Protein AF-D3DAT9-F1 (afdb_monomer)

Radius of gyration: 15.16 Å; Cα contacts (8 Å, |Δi|>4): 228; chains: 1; bounding box: 30×37×41 Å

Foldseek 3Di:
DQQLPPDDWDWDQEAQGIWTWDADPVRDTHDIDHQDRDSHCNRPNHDPVQKDWDWDDPPPPNHTWIWIQHPQGIWTWHGHNVSHTHHIDHPDGDPDPPVPPPDD

Nearest PDB structures (foldseek):
  4up4-assembly2_B  TM=9.481E-01  e=7.802E-09  Lacrymaria velutina
  5mb4-assembly1_A  TM=9.457E-01  e=2.060E-08  Psathyrella
  2bwm-assembly1_A  TM=9.386E-01  e=2.445E-08  Lacrymaria velutina
  4tqm-assembly1_A  TM=9.221E-01  e=3.444E-08  Cyclocybe aegerita
  6suf-assembly1_F  TM=6.919E-01  e=4.598E-02  Photorhabdus luminescens

Mean predicted aligned error: 4.64 Å

pLDDT: mean 93.23, std 12.98, range [39.12, 98.81]

Secondary structure (DSSP, 8-state):
--SSSSS--EEEE-SSSEEEEPBPTTS-BPPPEEEES-SBTTTB---TTT--EEEE--SSSSSPEEEEEETTEEEEE-B-TTS-BPPPEEEEE--S--TT----

Sequence (104 aa):
DINGDDRADIVGFGNAGVIVSLGQTDGTFTEPKLVINNFAQDAGGWRVETNPRELADINGDDRADIVGFGNAGVIVSLGQTDGTFTEPKLVINKFDFAADDRQA

Solvent-accessible surface area (backbone atoms only — not comparable to full-atom values): 5978 Å² total; per-residue (Å²): 55,36,39,52,79,88,41,69,49,49,78,42,73,41,53,65,12,32,30,36,22,51,51,43,98,84,78,49,62,47,81,74,38,82,58,41,78,30,81,4,46,79,16,81,64,41,41,85,92,77,28,56,72,49,76,44,56,84,83,80,74,69,21,33,15,43,43,31,44,45,98,69,10,34,31,38,24,49,42,30,75,85,56,41,50,48,79,78,37,81,78,41,74,63,81,65,87,64,96,67,78,86,71,135

Structure (mmCIF, N/CA/C/O bac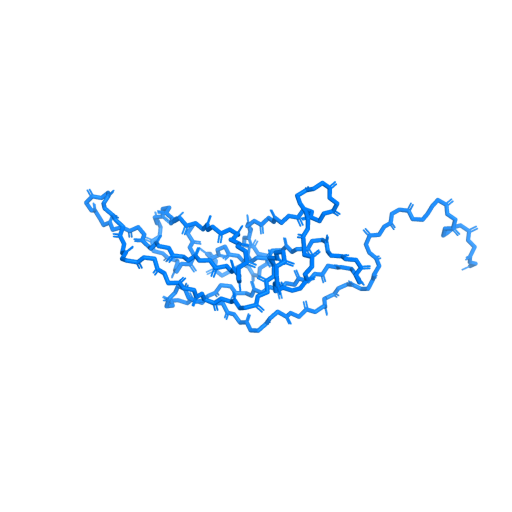kbone):
data_AF-D3DAT9-F1
#
_entry.id   AF-D3DAT9-F1
#
loop_
_atom_site.group_PDB
_atom_site.id
_atom_site.type_symbol
_atom_site.label_atom_id
_atom_site.label_alt_id
_atom_site.label_comp_id
_atom_site.label_asym_id
_atom_site.label_entity_id
_atom_site.label_seq_id
_atom_site.pdbx_PDB_ins_code
_atom_site.Cartn_x
_atom_site.Cartn_y
_atom_site.Cartn_z
_atom_site.occupancy
_atom_site.B_iso_or_equiv
_atom_site.auth_seq_id
_atom_site.auth_comp_id
_atom_site.auth_asym_id
_atom_site.auth_atom_id
_atom_site.pdbx_PDB_model_num
ATOM 1 N N . ASP A 1 1 ? -10.264 -0.666 3.681 1.00 96.94 1 ASP A N 1
ATOM 2 C CA . ASP A 1 1 ? -10.248 -1.222 5.026 1.00 96.94 1 ASP A CA 1
ATOM 3 C C . ASP A 1 1 ? -8.984 -2.046 5.173 1.00 96.94 1 ASP A C 1
ATOM 5 O O . ASP A 1 1 ? -8.818 -3.012 4.444 1.00 96.94 1 ASP A O 1
ATOM 9 N N . ILE A 1 2 ? -8.035 -1.577 5.972 1.00 97.62 2 ILE A N 1
ATOM 10 C CA . ILE A 1 2 ? -6.706 -2.170 6.168 1.00 97.62 2 ILE A CA 1
ATOM 11 C C . ILE A 1 2 ? -6.672 -2.998 7.455 1.00 97.62 2 ILE A C 1
ATOM 13 O O . ILE A 1 2 ? -5.898 -3.946 7.554 1.00 97.62 2 ILE A O 1
ATOM 17 N N . ASN A 1 3 ? -7.500 -2.656 8.444 1.00 97.31 3 ASN A N 1
ATOM 18 C CA . ASN A 1 3 ? -7.544 -3.312 9.752 1.00 97.31 3 ASN A CA 1
ATOM 19 C C . ASN A 1 3 ? -8.799 -4.183 9.963 1.00 97.31 3 ASN A C 1
ATOM 21 O O . ASN A 1 3 ? -8.857 -4.900 10.964 1.00 97.31 3 ASN A O 1
ATOM 25 N N . GLY A 1 4 ? -9.741 -4.194 9.019 1.00 97.25 4 GLY A N 1
ATOM 26 C CA . GLY A 1 4 ? -10.932 -5.047 9.005 1.00 97.25 4 GLY A CA 1
ATOM 27 C C . GLY A 1 4 ? -12.051 -4.484 9.874 1.00 97.25 4 GLY A C 1
ATOM 28 O O . GLY A 1 4 ? -12.740 -5.238 10.560 1.00 97.25 4 GLY A O 1
ATOM 29 N N . ASP A 1 5 ? -12.150 -3.159 9.957 1.00 97.44 5 ASP A N 1
ATOM 30 C CA . ASP A 1 5 ? -13.093 -2.469 10.832 1.00 97.44 5 ASP A CA 1
ATOM 31 C C . ASP A 1 5 ? -14.333 -1.900 10.114 1.00 97.44 5 ASP A C 1
ATOM 33 O O . ASP A 1 5 ? -15.115 -1.152 10.721 1.00 97.44 5 ASP A O 1
ATOM 37 N N . ASP A 1 6 ? -14.513 -2.294 8.851 1.00 96.44 6 ASP A N 1
ATOM 38 C CA . ASP A 1 6 ? -15.535 -1.883 7.889 1.00 96.44 6 ASP A CA 1
ATOM 39 C C . ASP A 1 6 ? -15.506 -0.383 7.545 1.00 96.44 6 ASP A C 1
ATOM 41 O O . ASP A 1 6 ? -16.500 0.184 7.070 1.00 96.44 6 ASP A O 1
ATOM 45 N N . ARG A 1 7 ? -14.372 0.298 7.768 1.00 96.88 7 ARG A N 1
ATOM 46 C CA . ARG A 1 7 ? -14.170 1.699 7.375 1.00 96.88 7 ARG A CA 1
ATOM 47 C C . ARG A 1 7 ? -13.086 1.839 6.313 1.00 96.88 7 ARG A C 1
ATOM 49 O O . ARG A 1 7 ? -12.216 1.000 6.095 1.00 96.88 7 ARG A O 1
ATOM 56 N N . ALA A 1 8 ? -13.178 2.937 5.570 1.00 97.25 8 ALA A N 1
ATOM 57 C CA . ALA A 1 8 ? -12.124 3.318 4.647 1.00 97.25 8 ALA A CA 1
ATOM 58 C C . ALA A 1 8 ? -10.969 3.970 5.418 1.00 97.25 8 ALA A C 1
ATOM 60 O O . ALA A 1 8 ? -11.185 4.920 6.170 1.00 97.25 8 ALA A O 1
ATOM 61 N N . ASP A 1 9 ? -9.752 3.505 5.154 1.00 98.50 9 ASP A N 1
ATOM 62 C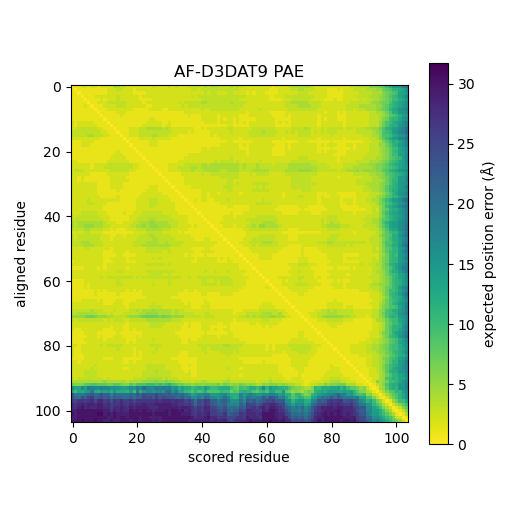 CA . ASP A 1 9 ? -8.504 4.094 5.641 1.00 98.50 9 ASP A CA 1
ATOM 63 C C . ASP A 1 9 ? -7.788 4.847 4.523 1.00 98.50 9 ASP A C 1
ATOM 65 O O . ASP A 1 9 ? -8.083 4.677 3.336 1.00 98.50 9 ASP A O 1
ATOM 69 N N . ILE A 1 10 ? -6.794 5.647 4.898 1.00 98.56 10 ILE A N 1
ATOM 70 C CA . ILE A 1 10 ? -5.914 6.324 3.950 1.00 98.56 10 ILE A CA 1
ATOM 71 C C . ILE A 1 10 ? -4.588 5.575 3.873 1.00 98.56 10 ILE A C 1
ATOM 73 O O . ILE A 1 10 ? -3.921 5.350 4.884 1.00 98.56 10 ILE A O 1
ATOM 77 N N . VAL A 1 11 ? -4.173 5.273 2.644 1.00 98.56 11 VAL A N 1
ATOM 78 C CA . VAL A 1 11 ? -2.862 4.705 2.331 1.00 98.56 11 VAL A CA 1
ATOM 79 C C . VAL A 1 11 ? -2.129 5.632 1.371 1.00 98.56 11 VAL A C 1
ATOM 81 O O . VAL A 1 11 ? -2.660 6.019 0.331 1.00 98.56 11 VAL A O 1
ATOM 84 N N . GLY A 1 12 ? -0.893 5.983 1.714 1.00 98.31 12 GLY A N 1
ATOM 85 C CA . GLY A 1 12 ? 0.002 6.772 0.879 1.00 98.31 12 GLY A CA 1
ATOM 86 C C . GLY A 1 12 ? 1.272 6.001 0.542 1.00 98.31 12 GLY A C 1
ATOM 87 O O . GLY A 1 12 ? 2.016 5.606 1.436 1.00 98.31 12 GLY A O 1
ATOM 88 N N . PHE A 1 13 ? 1.568 5.845 -0.747 1.00 98.25 13 PHE A N 1
ATOM 89 C CA . PHE A 1 13 ? 2.872 5.372 -1.216 1.00 98.25 13 PHE A CA 1
ATOM 90 C C . PHE A 1 13 ? 3.820 6.570 -1.357 1.00 98.25 13 PHE A C 1
ATOM 92 O O . PHE A 1 13 ? 3.885 7.200 -2.413 1.00 98.25 13 PHE A O 1
ATOM 99 N N . GLY A 1 14 ? 4.497 6.924 -0.264 1.00 96.25 14 GLY A N 1
ATOM 100 C CA . GLY A 1 14 ? 5.398 8.074 -0.196 1.00 96.25 14 GLY A CA 1
ATOM 101 C C . GLY A 1 14 ? 6.780 7.803 -0.796 1.00 96.25 14 GLY A C 1
ATOM 102 O O . GLY A 1 14 ? 6.991 6.838 -1.526 1.00 96.25 14 GLY A O 1
ATOM 103 N N . ASN A 1 15 ? 7.754 8.650 -0.452 1.00 97.25 15 ASN A N 1
ATOM 104 C CA . ASN A 1 15 ? 9.144 8.484 -0.899 1.00 97.25 15 ASN A CA 1
ATOM 105 C C . ASN A 1 15 ? 9.883 7.395 -0.110 1.00 97.25 15 ASN A C 1
ATOM 107 O O . ASN A 1 15 ? 10.586 6.579 -0.699 1.00 97.25 15 ASN A O 1
ATOM 111 N N . ALA A 1 16 ? 9.684 7.365 1.212 1.00 97.69 16 ALA A N 1
ATOM 112 C CA . ALA A 1 16 ? 10.361 6.444 2.126 1.00 97.69 16 ALA A CA 1
ATOM 113 C C . ALA A 1 16 ? 9.607 5.123 2.355 1.00 97.69 16 ALA A C 1
ATOM 115 O O . ALA A 1 16 ? 10.139 4.228 3.003 1.00 97.69 16 ALA A O 1
ATOM 116 N N . GLY A 1 17 ? 8.369 4.996 1.873 1.00 98.38 17 GLY A N 1
ATOM 117 C CA . GLY A 1 17 ? 7.586 3.780 2.064 1.00 98.38 17 GLY A CA 1
ATOM 118 C C . GLY A 1 17 ? 6.077 3.990 2.071 1.00 98.38 17 GLY A C 1
ATOM 119 O O . GLY A 1 17 ? 5.579 5.024 1.618 1.00 98.38 17 GLY A O 1
ATOM 120 N N . VAL A 1 18 ? 5.360 3.003 2.608 1.00 98.69 18 VAL A N 1
ATOM 121 C CA . VAL A 1 18 ? 3.899 3.019 2.750 1.00 98.69 18 VAL A CA 1
ATOM 122 C C . VAL A 1 18 ? 3.515 3.638 4.083 1.00 98.69 18 VAL A C 1
ATOM 124 O O . VAL A 1 18 ? 3.993 3.218 5.137 1.00 98.69 18 VAL A O 1
ATOM 127 N N . ILE A 1 19 ? 2.636 4.631 4.023 1.00 98.62 19 ILE A N 1
ATOM 128 C CA . ILE A 1 19 ? 2.111 5.362 5.170 1.00 98.62 19 ILE A CA 1
ATOM 129 C C . ILE A 1 19 ? 0.619 5.058 5.290 1.00 98.62 19 ILE A C 1
ATOM 131 O O . ILE A 1 19 ? -0.096 5.128 4.292 1.00 98.62 19 ILE A O 1
ATOM 135 N N . VAL A 1 20 ? 0.152 4.753 6.498 1.00 98.69 20 VAL A N 1
ATOM 136 C CA . VAL A 1 20 ? -1.261 4.473 6.793 1.00 98.69 20 VAL A CA 1
ATOM 137 C C . VAL A 1 20 ? -1.791 5.450 7.829 1.00 98.69 20 VAL A C 1
ATOM 139 O O . VAL A 1 20 ? -1.091 5.809 8.777 1.00 98.69 20 VAL A O 1
ATOM 142 N N . SER A 1 21 ? -3.041 5.860 7.654 1.00 98.75 21 SER A N 1
ATOM 143 C CA . SER A 1 21 ? -3.819 6.641 8.609 1.00 98.75 21 SER A CA 1
ATOM 144 C C . SER A 1 21 ? -5.215 6.013 8.693 1.00 98.75 21 SER A C 1
ATOM 146 O O . SER A 1 21 ? -5.915 5.935 7.682 1.00 98.75 21 SER A O 1
ATOM 148 N N . LEU A 1 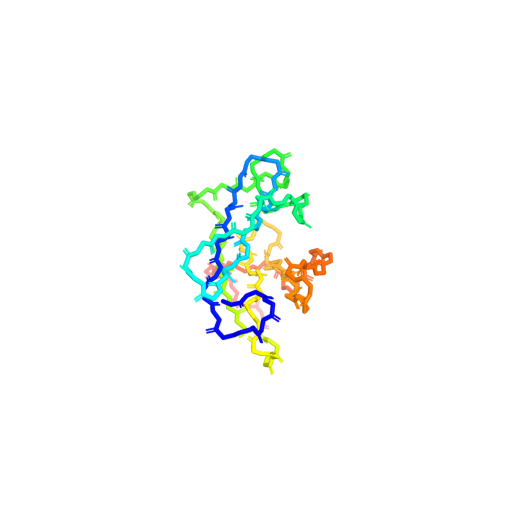22 ? -5.572 5.483 9.870 1.00 98.62 22 LEU A N 1
ATOM 149 C CA . LEU A 1 22 ? -6.761 4.641 10.056 1.00 98.62 22 LEU A CA 1
ATOM 150 C C . LEU A 1 22 ? -8.020 5.478 10.263 1.00 98.62 22 LEU A C 1
ATOM 152 O O . LEU A 1 22 ? -7.989 6.449 11.026 1.00 98.62 22 LEU A O 1
ATOM 156 N N . GLY A 1 23 ? -9.108 5.079 9.610 1.00 98.50 23 GLY A N 1
ATOM 157 C CA . GLY A 1 23 ? -10.407 5.736 9.674 1.00 98.50 23 GLY A CA 1
ATOM 158 C C . GLY A 1 23 ? -11.097 5.543 11.023 1.00 98.50 23 GLY A C 1
ATOM 159 O O . GLY A 1 23 ? -11.188 4.442 11.563 1.00 98.50 23 GLY A O 1
ATOM 160 N N . GLN A 1 24 ? -11.621 6.634 11.576 1.00 98.12 24 GLN A N 1
ATOM 161 C CA . GLN A 1 24 ? -12.355 6.640 12.839 1.00 98.12 24 GLN A CA 1
ATOM 162 C C . GLN A 1 24 ? -13.864 6.737 12.612 1.00 98.12 24 GLN A C 1
ATOM 164 O O . GLN A 1 24 ? -14.349 7.146 11.557 1.00 98.12 24 GLN A O 1
ATOM 169 N N . THR A 1 25 ? -14.632 6.390 13.644 1.00 97.75 25 THR A N 1
ATOM 170 C CA . THR A 1 25 ? -16.108 6.389 13.594 1.00 97.75 25 THR A CA 1
ATOM 171 C C . THR A 1 25 ? -16.739 7.765 13.363 1.00 97.75 25 THR A C 1
ATOM 173 O O . THR A 1 25 ? -17.887 7.844 12.933 1.00 97.75 25 THR A O 1
ATOM 176 N N . ASP A 1 26 ? -16.006 8.846 13.620 1.00 97.88 26 ASP A N 1
ATOM 177 C CA . ASP A 1 26 ? -16.448 10.231 13.439 1.00 97.88 26 ASP A CA 1
ATOM 178 C C . ASP A 1 26 ? -15.990 10.850 12.103 1.00 97.88 26 ASP A C 1
ATOM 180 O O . ASP A 1 26 ? -16.200 12.041 11.869 1.00 97.88 26 ASP A O 1
ATOM 184 N N . GLY A 1 27 ? -15.376 10.053 11.219 1.00 97.00 27 GLY A N 1
ATOM 185 C CA . GLY A 1 27 ? -14.831 10.513 9.940 1.00 97.00 27 GLY A CA 1
ATOM 186 C C . GLY A 1 27 ? -13.466 11.200 10.044 1.00 97.00 27 GLY A C 1
ATOM 187 O O . GLY A 1 27 ? -12.977 11.727 9.043 1.00 97.00 27 GLY A O 1
ATOM 188 N N . THR A 1 28 ? -12.844 11.210 11.228 1.00 98.62 28 THR A N 1
ATOM 189 C CA . THR A 1 28 ? -11.440 11.607 11.396 1.00 98.62 28 THR A CA 1
ATOM 190 C C . THR A 1 28 ? -10.498 10.434 11.112 1.00 98.62 28 THR A C 1
ATOM 192 O O . THR A 1 28 ? -10.939 9.309 10.874 1.00 98.62 28 THR A O 1
ATOM 195 N N . PHE A 1 29 ? -9.188 10.691 11.119 1.00 98.69 29 PHE A N 1
ATOM 196 C CA . PHE A 1 29 ? -8.175 9.664 10.898 1.00 98.69 29 PHE A CA 1
ATOM 197 C C . PHE A 1 29 ? -7.060 9.751 11.942 1.00 98.69 29 PHE A C 1
ATOM 199 O O . PHE A 1 29 ? -6.782 10.826 12.478 1.00 98.69 29 PHE A O 1
ATOM 206 N N . THR A 1 30 ? -6.407 8.625 12.240 1.00 98.62 30 THR A N 1
ATOM 207 C CA . THR A 1 30 ? -5.245 8.616 13.146 1.00 98.62 30 THR A CA 1
ATOM 208 C C . THR A 1 30 ? -4.063 9.379 12.559 1.00 98.62 30 THR A C 1
ATOM 210 O O . THR A 1 30 ? -3.933 9.495 11.343 1.00 98.62 30 THR A O 1
ATOM 213 N N . GLU A 1 31 ? -3.112 9.778 13.404 1.00 98.38 31 GLU A N 1
ATOM 214 C CA . GLU A 1 31 ? -1.805 10.245 12.928 1.00 98.38 31 GLU A CA 1
ATOM 215 C C . GLU A 1 31 ? -1.191 9.251 11.917 1.00 98.38 31 GLU A C 1
ATOM 217 O O . GLU A 1 31 ? -1.207 8.039 12.185 1.00 98.38 31 GLU A O 1
ATOM 222 N N . PRO A 1 32 ? -0.675 9.724 10.765 1.00 98.25 32 PRO A N 1
ATOM 223 C CA . PRO A 1 32 ? -0.080 8.856 9.759 1.00 98.25 32 PRO A CA 1
ATOM 224 C C . PRO A 1 32 ? 1.162 8.135 10.289 1.00 98.25 32 PRO A C 1
ATOM 226 O O . PRO A 1 32 ? 2.034 8.740 10.915 1.00 98.25 32 PRO A O 1
ATOM 229 N N . LYS A 1 33 ? 1.282 6.841 9.992 1.00 98.19 33 LYS A N 1
ATOM 230 C CA . LYS A 1 33 ? 2.424 6.007 10.389 1.00 98.19 33 LYS A CA 1
ATOM 231 C C . LYS A 1 33 ? 3.070 5.375 9.171 1.00 98.19 33 LYS A C 1
ATOM 233 O O . LYS A 1 33 ? 2.377 4.802 8.339 1.00 98.19 33 LYS A O 1
ATOM 238 N N . LEU A 1 34 ? 4.397 5.435 9.091 1.00 98.31 34 LEU A N 1
ATOM 239 C CA . LEU A 1 34 ? 5.165 4.627 8.146 1.00 98.31 34 LEU A CA 1
ATOM 240 C C . LEU A 1 34 ? 5.094 3.160 8.594 1.00 98.31 34 LEU A C 1
ATOM 242 O O . LEU A 1 34 ? 5.614 2.826 9.657 1.00 98.31 34 LEU A O 1
ATOM 246 N N . VAL A 1 35 ? 4.444 2.308 7.804 1.00 98.19 35 VAL A N 1
ATOM 247 C CA . VAL A 1 35 ? 4.195 0.895 8.145 1.00 98.19 35 VAL A CA 1
ATOM 248 C C . 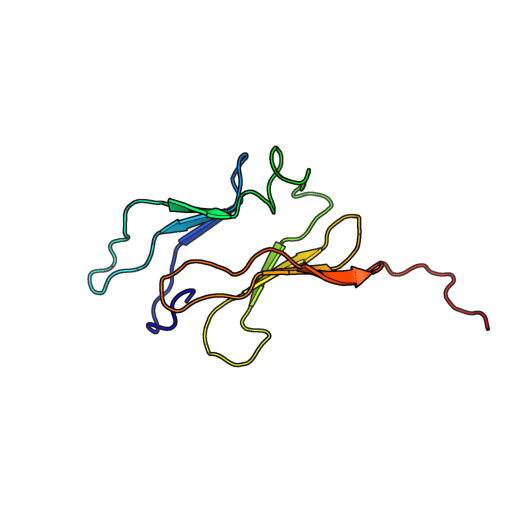VAL A 1 35 ? 5.067 -0.078 7.355 1.00 98.19 35 VAL A C 1
ATOM 250 O O . VAL A 1 35 ? 5.308 -1.185 7.820 1.00 98.19 35 VAL A O 1
ATOM 253 N N . ILE A 1 36 ? 5.579 0.328 6.189 1.00 98.06 36 ILE A N 1
ATOM 254 C CA . ILE A 1 36 ? 6.491 -0.479 5.367 1.00 98.06 36 ILE A CA 1
ATOM 255 C C . ILE A 1 36 ? 7.567 0.428 4.772 1.00 98.06 36 ILE A C 1
ATOM 257 O O . ILE A 1 36 ? 7.241 1.452 4.180 1.00 98.06 36 ILE A O 1
ATOM 261 N N . ASN A 1 37 ? 8.834 0.014 4.839 1.00 98.00 37 ASN A N 1
ATOM 262 C CA . ASN A 1 37 ? 9.964 0.649 4.147 1.00 98.00 37 ASN A CA 1
ATOM 263 C C . ASN A 1 37 ? 10.213 -0.012 2.770 1.00 98.00 37 ASN A C 1
ATOM 265 O O . ASN A 1 37 ? 11.237 -0.656 2.544 1.00 98.00 37 ASN A O 1
ATOM 269 N N . ASN 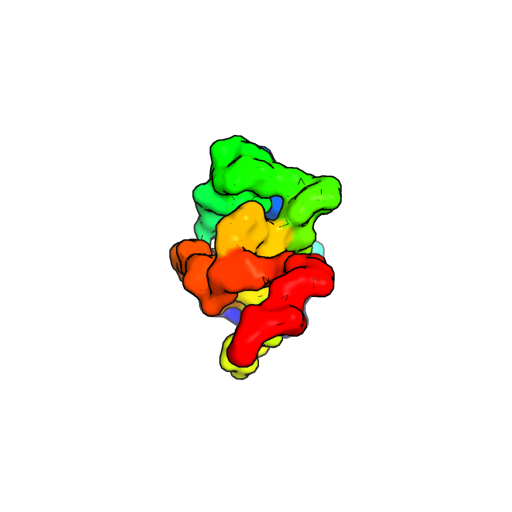A 1 38 ? 9.215 0.048 1.883 1.00 98.25 38 ASN A N 1
ATOM 270 C CA . ASN A 1 38 ? 9.215 -0.511 0.522 1.00 98.25 38 ASN A CA 1
ATOM 271 C C . ASN A 1 38 ? 8.046 0.106 -0.281 1.00 98.25 38 ASN A C 1
ATOM 273 O O . ASN A 1 38 ? 7.353 0.988 0.222 1.00 98.25 38 ASN A O 1
ATOM 277 N N . PHE A 1 39 ? 7.794 -0.359 -1.508 1.00 98.38 39 PHE A N 1
ATOM 278 C CA . PHE A 1 39 ? 6.735 0.136 -2.405 1.00 98.38 39 PHE A CA 1
ATOM 279 C C . PHE A 1 39 ? 6.848 1.627 -2.758 1.00 98.38 39 PHE A C 1
ATOM 281 O O . PHE A 1 39 ? 5.874 2.256 -3.185 1.00 98.38 39 PHE A O 1
ATOM 288 N N . ALA A 1 40 ? 8.043 2.194 -2.609 1.00 98.31 40 ALA A N 1
ATOM 289 C CA . ALA A 1 40 ? 8.300 3.620 -2.700 1.00 98.31 40 ALA A CA 1
ATOM 290 C C . ALA A 1 40 ? 9.556 3.940 -3.525 1.00 98.31 40 ALA A C 1
ATOM 292 O O . ALA A 1 40 ? 10.354 3.064 -3.865 1.00 98.31 40 ALA A O 1
ATOM 293 N N . GLN A 1 41 ? 9.726 5.214 -3.883 1.00 97.75 41 GLN A N 1
ATOM 294 C CA . GLN A 1 41 ? 10.827 5.647 -4.743 1.00 97.75 41 GLN A CA 1
ATOM 295 C C . GLN A 1 41 ? 12.200 5.441 -4.094 1.00 97.75 41 GLN A C 1
ATOM 297 O O . GLN A 1 41 ? 13.073 4.862 -4.743 1.00 97.75 41 GLN A O 1
ATOM 302 N N . ASP A 1 42 ? 12.379 5.891 -2.852 1.00 97.94 42 ASP A N 1
ATOM 303 C CA . ASP A 1 42 ? 13.651 5.784 -2.125 1.00 97.94 42 ASP A CA 1
ATOM 304 C C . ASP A 1 42 ? 13.772 4.438 -1.396 1.00 97.94 42 ASP A C 1
ATOM 306 O O . ASP A 1 42 ? 14.870 4.011 -1.043 1.00 97.94 42 ASP A O 1
ATOM 310 N N . ALA A 1 43 ? 12.649 3.734 -1.232 1.00 96.00 43 ALA A N 1
ATOM 311 C CA . ALA A 1 43 ? 12.575 2.405 -0.646 1.00 96.00 43 ALA A CA 1
ATOM 312 C C . ALA A 1 43 ? 12.010 1.392 -1.654 1.00 96.00 43 ALA A C 1
ATOM 314 O O . ALA A 1 43 ? 10.800 1.188 -1.773 1.00 96.00 43 ALA A O 1
ATOM 315 N N . GLY A 1 44 ? 12.916 0.758 -2.402 1.00 94.50 44 GLY A N 1
ATOM 316 C CA . GLY A 1 44 ? 12.592 -0.275 -3.392 1.00 94.50 44 GLY A CA 1
ATOM 317 C C . GLY A 1 44 ? 12.550 0.206 -4.847 1.00 94.50 44 GLY A C 1
ATOM 318 O O . GLY A 1 44 ? 12.415 -0.623 -5.741 1.00 94.50 44 GLY A O 1
ATOM 319 N N . GLY A 1 45 ? 12.712 1.509 -5.111 1.00 96.81 45 GLY A N 1
ATOM 320 C CA . GLY A 1 45 ? 12.875 2.035 -6.473 1.00 96.81 45 GLY A CA 1
ATOM 321 C C . GLY A 1 45 ? 11.586 2.113 -7.294 1.00 96.81 45 GLY A C 1
ATOM 322 O O . GLY A 1 45 ? 11.654 2.199 -8.518 1.00 96.81 45 GLY A O 1
ATOM 323 N N . TRP A 1 46 ? 10.424 2.094 -6.645 1.00 97.88 46 TRP A N 1
ATOM 324 C CA . TRP A 1 46 ? 9.122 2.052 -7.308 1.00 97.88 46 TRP A CA 1
ATOM 325 C C . TRP A 1 46 ? 8.811 3.361 -8.042 1.00 97.88 46 TRP A C 1
ATOM 327 O O . TRP A 1 46 ? 9.167 4.456 -7.587 1.00 97.88 46 TRP A O 1
ATOM 337 N N . ARG A 1 47 ? 8.140 3.253 -9.190 1.00 97.56 47 ARG A N 1
ATOM 338 C CA . ARG A 1 47 ? 7.743 4.379 -10.047 1.00 97.56 47 ARG A CA 1
ATOM 339 C C . ARG A 1 47 ? 6.276 4.272 -10.430 1.00 97.56 47 ARG A C 1
ATOM 341 O O . ARG A 1 47 ? 5.778 3.176 -10.664 1.00 97.56 47 ARG A O 1
ATOM 348 N N . VAL A 1 48 ? 5.584 5.408 -10.498 1.00 96.62 48 VAL A N 1
ATOM 349 C CA . VAL A 1 48 ? 4.156 5.446 -10.864 1.00 96.62 48 VAL A CA 1
ATOM 350 C C . VAL A 1 48 ? 3.962 4.978 -12.306 1.00 96.62 48 VAL A C 1
ATOM 352 O O . VAL A 1 48 ? 2.990 4.303 -12.615 1.00 96.62 48 VAL A O 1
ATOM 355 N N . GLU A 1 49 ? 4.920 5.292 -13.169 1.00 96.19 49 GLU A N 1
ATOM 356 C CA . GLU A 1 49 ? 4.873 5.057 -14.607 1.00 96.19 49 GLU A CA 1
ATOM 357 C C . GLU A 1 49 ? 5.069 3.583 -14.978 1.00 96.19 49 GLU A C 1
ATOM 359 O O . GLU A 1 49 ? 4.619 3.156 -16.039 1.00 96.19 49 GLU A O 1
ATOM 364 N N . THR A 1 50 ? 5.764 2.810 -14.137 1.00 94.56 50 THR A N 1
ATOM 365 C CA . THR A 1 50 ? 6.198 1.443 -14.476 1.00 94.56 50 THR A CA 1
ATOM 366 C C . THR A 1 50 ? 5.862 0.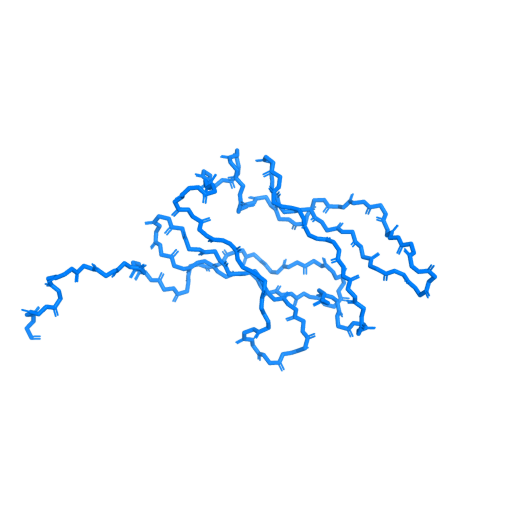395 -13.428 1.00 94.56 50 THR A C 1
ATOM 368 O O . THR A 1 50 ? 5.947 -0.791 -13.730 1.00 94.56 50 THR A O 1
ATOM 371 N N . ASN A 1 51 ? 5.504 0.790 -12.204 1.00 96.81 51 ASN A N 1
ATOM 372 C CA . ASN A 1 51 ? 5.229 -0.142 -11.116 1.00 96.81 51 ASN A CA 1
ATOM 373 C C . ASN A 1 51 ? 3.865 0.151 -10.472 1.00 96.81 51 ASN A C 1
ATOM 375 O O . ASN A 1 51 ? 3.797 0.820 -9.428 1.00 96.81 51 ASN A O 1
ATOM 379 N N . PRO A 1 52 ? 2.772 -0.338 -11.090 1.00 97.19 52 PRO A N 1
ATOM 380 C CA . PRO A 1 52 ? 1.447 -0.297 -10.492 1.00 97.19 52 PRO A CA 1
ATOM 381 C C . PRO A 1 52 ? 1.454 -0.886 -9.079 1.00 97.19 52 PRO A C 1
ATOM 383 O O . PRO A 1 52 ? 2.151 -1.865 -8.790 1.00 97.19 52 PRO A O 1
ATOM 386 N N . ARG A 1 53 ? 0.687 -0.254 -8.195 1.00 98.38 53 ARG A N 1
ATOM 387 C CA . ARG A 1 53 ? 0.508 -0.641 -6.797 1.00 98.38 53 ARG A CA 1
ATOM 388 C C . ARG A 1 53 ? -0.976 -0.553 -6.503 1.00 98.38 53 ARG A C 1
ATOM 390 O O . ARG A 1 53 ? -1.575 0.488 -6.748 1.00 98.38 53 ARG A O 1
ATOM 397 N N . GLU A 1 54 ? -1.525 -1.640 -6.001 1.00 98.12 54 GLU A N 1
ATOM 398 C CA . GLU A 1 54 ? -2.948 -1.805 -5.754 1.00 98.12 54 GLU A CA 1
ATOM 399 C C . GLU A 1 54 ? -3.186 -2.211 -4.304 1.00 98.12 54 GLU A C 1
ATOM 401 O O . GLU A 1 54 ? -2.305 -2.771 -3.642 1.00 98.12 54 GLU A O 1
ATOM 406 N N . LEU A 1 55 ? -4.401 -1.933 -3.840 1.00 98.44 55 LEU A N 1
ATOM 407 C CA . LEU A 1 55 ? -4.931 -2.425 -2.578 1.00 98.44 55 LEU A CA 1
ATOM 408 C C . LEU A 1 55 ? -6.110 -3.349 -2.864 1.00 98.44 55 LEU A C 1
ATOM 410 O O . LEU A 1 55 ? -7.086 -2.926 -3.484 1.00 98.44 55 LEU A O 1
ATOM 414 N N . ALA A 1 56 ? -6.017 -4.597 -2.421 1.00 97.81 56 ALA A N 1
ATOM 415 C CA . ALA A 1 56 ? -7.073 -5.589 -2.579 1.00 97.81 56 ALA A CA 1
ATOM 416 C C . ALA A 1 56 ? -6.951 -6.657 -1.495 1.00 97.81 56 ALA A C 1
ATOM 418 O O . ALA A 1 56 ? -5.838 -7.038 -1.153 1.00 97.81 56 ALA A O 1
ATOM 419 N N . ASP A 1 57 ? -8.076 -7.159 -0.990 1.00 98.38 57 ASP A N 1
ATOM 420 C CA . ASP A 1 57 ? -8.079 -8.393 -0.200 1.00 98.38 57 ASP A CA 1
ATOM 421 C C . ASP A 1 57 ? -7.815 -9.570 -1.148 1.00 98.38 57 ASP A C 1
ATOM 423 O O . ASP A 1 57 ? -8.637 -9.880 -2.018 1.00 98.38 57 ASP A O 1
ATOM 427 N N . ILE A 1 58 ? -6.635 -10.182 -1.035 1.00 98.06 58 ILE A N 1
ATOM 428 C CA . ILE A 1 58 ? -6.230 -11.309 -1.885 1.00 98.06 58 ILE A CA 1
ATOM 429 C C . ILE A 1 58 ? -6.159 -12.631 -1.126 1.00 98.06 58 ILE A C 1
ATOM 431 O O . ILE A 1 58 ? -5.920 -13.673 -1.746 1.00 98.06 58 ILE A O 1
ATOM 435 N N . ASN A 1 59 ? -6.341 -12.609 0.194 1.00 98.06 59 ASN A N 1
ATOM 436 C CA . ASN A 1 59 ? -6.257 -13.793 1.041 1.00 98.06 59 ASN A CA 1
ATOM 437 C C . ASN A 1 59 ? -7.614 -14.175 1.680 1.00 98.06 59 ASN A C 1
ATOM 439 O O . ASN A 1 59 ? -7.713 -15.255 2.267 1.00 98.06 59 ASN A O 1
ATOM 443 N N . GLY A 1 60 ? -8.652 -13.353 1.490 1.00 98.12 60 GLY A N 1
ATOM 444 C CA . GLY A 1 60 ? -10.019 -13.570 1.958 1.00 98.12 60 GLY A CA 1
ATOM 445 C C . GLY A 1 60 ? -10.201 -13.300 3.448 1.00 98.12 60 GLY A C 1
ATOM 446 O O . GLY A 1 60 ? -10.983 -14.005 4.091 1.00 98.12 60 GLY A O 1
ATOM 447 N N . ASP A 1 61 ? -9.433 -12.368 4.011 1.00 98.19 61 ASP A N 1
ATOM 448 C CA . ASP A 1 61 ? -9.467 -12.029 5.435 1.00 98.19 61 ASP A CA 1
ATOM 449 C C . ASP A 1 61 ? -10.194 -10.712 5.757 1.00 98.19 61 ASP A C 1
ATOM 451 O O . ASP A 1 61 ? -10.165 -10.274 6.918 1.00 98.19 61 ASP A O 1
ATOM 455 N N . ASP A 1 62 ? -10.848 -10.135 4.742 1.00 97.44 62 ASP A N 1
ATOM 456 C CA . ASP A 1 62 ? -11.596 -8.878 4.741 1.00 97.44 62 ASP A CA 1
ATOM 457 C C . ASP A 1 62 ? -10.735 -7.626 5.013 1.00 97.44 62 ASP A C 1
ATOM 459 O O . ASP A 1 62 ? -11.260 -6.544 5.282 1.00 97.44 62 ASP A O 1
ATOM 463 N N . ARG A 1 63 ? -9.402 -7.727 4.901 1.00 98.25 63 ARG A N 1
ATOM 464 C CA . ARG A 1 63 ? -8.477 -6.583 4.921 1.00 98.25 63 ARG A CA 1
ATOM 465 C C . ARG A 1 63 ? -7.825 -6.409 3.562 1.00 98.25 63 ARG A C 1
ATOM 467 O O . ARG A 1 63 ? -7.455 -7.356 2.884 1.00 98.25 63 ARG A O 1
ATOM 474 N N . ALA A 1 64 ? -7.635 -5.162 3.159 1.00 98.56 64 ALA A N 1
ATOM 475 C CA . ALA A 1 64 ? -6.882 -4.864 1.959 1.00 98.56 64 ALA A CA 1
ATOM 476 C C . ALA A 1 64 ? -5.391 -5.162 2.172 1.00 98.56 64 ALA A C 1
ATOM 478 O O . ALA A 1 64 ? -4.749 -4.615 3.069 1.00 98.56 64 ALA A O 1
ATOM 479 N N . ASP A 1 65 ? -4.837 -5.971 1.277 1.00 98.81 65 ASP A N 1
ATO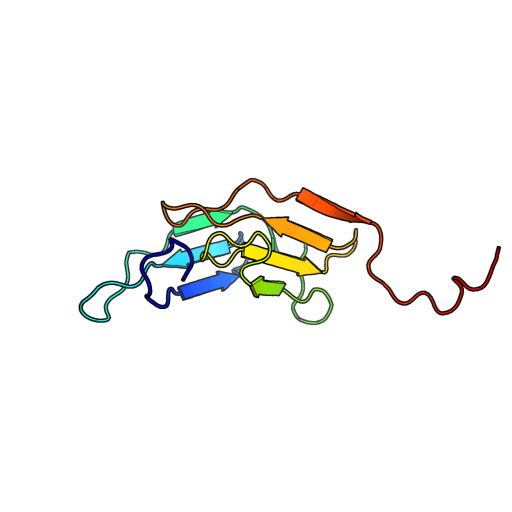M 480 C CA . ASP A 1 65 ? -3.415 -6.243 1.140 1.00 98.81 65 ASP A CA 1
ATOM 481 C C . ASP A 1 65 ? -2.790 -5.295 0.109 1.00 98.81 65 ASP A C 1
ATOM 483 O O . ASP A 1 65 ? -3.473 -4.752 -0.762 1.00 98.81 65 ASP A O 1
ATOM 487 N N . ILE A 1 66 ? -1.469 -5.128 0.151 1.00 98.81 66 ILE A N 1
ATOM 488 C CA . ILE A 1 66 ? -0.731 -4.420 -0.899 1.00 98.81 66 ILE A CA 1
ATOM 489 C C . ILE A 1 66 ? -0.272 -5.417 -1.953 1.00 98.81 66 ILE A C 1
ATOM 491 O O . ILE A 1 66 ? 0.456 -6.366 -1.649 1.00 98.81 66 ILE A O 1
ATOM 495 N N . VAL A 1 67 ? -0.610 -5.131 -3.209 1.00 98.62 67 VAL A N 1
ATOM 496 C CA . VAL A 1 67 ? -0.100 -5.835 -4.388 1.00 98.62 67 VAL A CA 1
ATOM 497 C C . VAL A 1 67 ? 0.710 -4.857 -5.228 1.00 98.62 67 VAL A C 1
ATOM 499 O O . VAL A 1 67 ? 0.190 -3.870 -5.741 1.00 98.62 67 VAL A O 1
ATOM 502 N N . GLY A 1 68 ? 2.005 -5.117 -5.379 1.00 97.94 68 GLY A N 1
ATOM 503 C CA . GLY A 1 68 ? 2.906 -4.302 -6.182 1.00 97.94 68 GLY A CA 1
ATOM 504 C C . GLY A 1 68 ? 3.464 -5.069 -7.375 1.00 97.94 68 GLY A C 1
ATOM 505 O O . GLY A 1 68 ? 4.082 -6.120 -7.214 1.00 97.94 68 GLY A O 1
ATOM 506 N N . PHE A 1 69 ? 3.326 -4.503 -8.570 1.00 96.81 69 PHE A N 1
ATOM 507 C CA . PHE A 1 69 ? 3.903 -5.028 -9.808 1.00 96.81 69 PHE A CA 1
ATOM 508 C C . PHE A 1 69 ? 5.291 -4.410 -10.029 1.00 96.81 69 PHE A C 1
ATOM 510 O O . PHE A 1 69 ? 5.456 -3.383 -10.691 1.00 96.81 69 PHE A O 1
ATOM 517 N N . GLY A 1 70 ? 6.297 -4.998 -9.381 1.00 93.88 70 GLY A N 1
ATOM 518 C CA . GLY A 1 70 ? 7.675 -4.513 -9.391 1.00 93.88 70 GLY A CA 1
ATOM 519 C C . GLY A 1 70 ? 8.519 -5.107 -10.520 1.00 93.88 70 GLY A C 1
ATOM 520 O O . GLY A 1 70 ? 8.124 -6.043 -11.209 1.00 93.88 70 GLY A O 1
ATOM 521 N N . ASN A 1 71 ? 9.751 -4.614 -10.662 1.00 91.00 71 ASN A N 1
ATOM 522 C CA . ASN A 1 71 ? 10.678 -5.066 -11.712 1.00 91.00 71 ASN A CA 1
ATOM 523 C C . ASN A 1 71 ? 11.075 -6.553 -11.592 1.00 91.00 71 ASN A C 1
ATOM 525 O O . ASN A 1 71 ? 11.461 -7.171 -12.578 1.00 91.00 71 ASN A O 1
ATOM 529 N N . ALA A 1 72 ? 11.009 -7.126 -10.385 1.00 90.00 72 ALA A N 1
ATOM 530 C CA . ALA A 1 72 ? 11.292 -8.543 -10.145 1.00 90.00 72 ALA A CA 1
ATOM 531 C C . ALA A 1 72 ? 10.063 -9.455 -10.364 1.00 90.00 72 ALA A C 1
ATOM 533 O O . ALA A 1 72 ? 10.210 -10.675 -10.460 1.00 90.00 72 ALA A O 1
ATOM 534 N N . GLY A 1 73 ? 8.860 -8.877 -10.444 1.00 94.31 73 GLY A N 1
ATOM 535 C CA . GLY A 1 73 ? 7.582 -9.587 -10.467 1.00 94.31 73 GLY A CA 1
ATOM 536 C C . GLY A 1 73 ? 6.576 -9.017 -9.462 1.00 94.31 73 GLY A C 1
ATOM 537 O O . GLY A 1 73 ? 6.693 -7.863 -9.043 1.00 94.31 73 GLY A O 1
ATOM 538 N N . VAL A 1 74 ? 5.580 -9.820 -9.076 1.00 97.19 74 VAL A N 1
ATOM 539 C CA . VAL A 1 74 ? 4.533 -9.392 -8.132 1.00 97.19 74 VAL A CA 1
ATOM 540 C C . VAL A 1 74 ? 5.015 -9.570 -6.700 1.00 97.19 74 VAL A C 1
ATOM 542 O O . VAL A 1 74 ? 5.364 -10.677 -6.283 1.00 97.19 74 VAL A O 1
ATOM 545 N N . ILE A 1 75 ? 5.004 -8.477 -5.945 1.00 98.12 75 ILE A N 1
ATOM 546 C CA . ILE A 1 75 ? 5.339 -8.428 -4.525 1.00 98.12 75 ILE A CA 1
ATOM 547 C C . ILE A 1 75 ? 4.059 -8.149 -3.741 1.00 98.12 75 ILE A C 1
ATOM 549 O O . ILE A 1 75 ? 3.323 -7.224 -4.071 1.00 98.12 75 ILE A O 1
ATOM 553 N N . VAL A 1 76 ? 3.814 -8.935 -2.698 1.00 98.62 76 VAL A N 1
ATOM 554 C CA . VAL A 1 76 ? 2.635 -8.835 -1.835 1.00 98.62 76 VAL A CA 1
ATOM 555 C C . VAL A 1 76 ? 3.047 -8.559 -0.397 1.00 98.62 76 VAL A C 1
ATOM 557 O O . VAL A 1 76 ? 4.057 -9.079 0.079 1.00 98.62 76 VAL A O 1
ATOM 560 N N . SER A 1 77 ? 2.248 -7.765 0.302 1.00 98.81 77 SER A N 1
ATOM 561 C CA . SER A 1 77 ? 2.362 -7.519 1.737 1.00 98.81 77 SER A CA 1
ATOM 562 C C . SER A 1 77 ? 0.954 -7.547 2.332 1.00 98.81 77 SER A C 1
ATOM 564 O O . SER A 1 77 ? 0.097 -6.784 1.894 1.00 98.81 77 SER A O 1
ATOM 566 N N . LEU A 1 78 ? 0.701 -8.485 3.251 1.00 98.75 78 LEU A N 1
ATOM 567 C CA . LEU A 1 78 ? -0.651 -8.791 3.726 1.00 98.75 78 LEU A CA 1
ATOM 568 C C .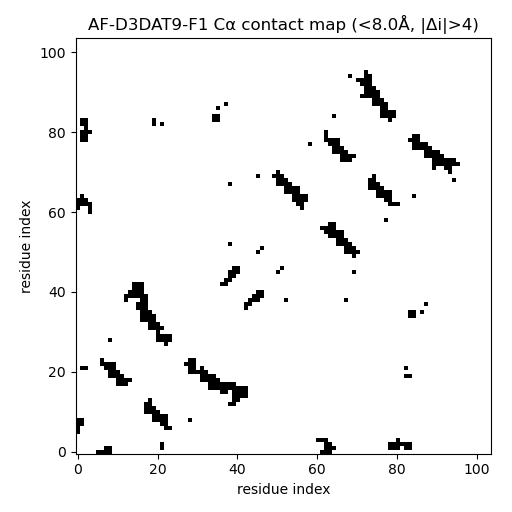 LEU A 1 78 ? -1.075 -7.865 4.863 1.00 98.75 78 LEU A C 1
ATOM 570 O O . LEU A 1 78 ? -0.257 -7.594 5.746 1.00 98.75 78 LEU A O 1
ATOM 574 N N . GLY A 1 79 ? -2.327 -7.414 4.850 1.00 98.50 79 GLY A N 1
ATOM 575 C CA . GLY A 1 79 ? -2.917 -6.549 5.866 1.00 98.50 79 GLY A CA 1
ATOM 576 C C . GLY A 1 79 ? -3.071 -7.252 7.217 1.00 98.50 79 GLY A C 1
ATOM 577 O O . GLY A 1 79 ? -3.413 -8.432 7.306 1.00 98.50 79 GLY A O 1
ATOM 578 N N . GLN A 1 80 ? -2.812 -6.524 8.303 1.00 98.12 80 GLN A N 1
ATOM 579 C CA . GLN A 1 80 ? -2.943 -7.023 9.672 1.00 98.12 80 GLN A CA 1
ATOM 580 C C . GLN A 1 80 ? -3.994 -6.232 10.449 1.00 98.12 80 GLN A C 1
ATOM 582 O O . GLN A 1 80 ? -4.248 -5.058 10.195 1.00 98.12 80 GLN A O 1
ATOM 587 N N . THR A 1 81 ? -4.578 -6.864 11.466 1.00 97.00 81 THR A N 1
ATOM 588 C CA . THR A 1 81 ? -5.658 -6.285 12.286 1.00 97.00 81 THR A CA 1
ATOM 589 C C . THR A 1 81 ? -5.270 -5.007 13.035 1.00 97.00 81 THR A C 1
ATOM 591 O O . THR A 1 81 ? -6.132 -4.307 13.551 1.00 97.00 81 THR A O 1
ATOM 594 N N . ASP A 1 82 ? -3.977 -4.703 13.157 1.00 96.31 82 ASP A N 1
ATOM 595 C CA . ASP A 1 82 ? -3.474 -3.483 13.795 1.00 96.31 82 ASP A CA 1
ATOM 596 C C . ASP A 1 82 ? -3.210 -2.335 12.801 1.00 96.31 82 ASP A C 1
ATOM 598 O O . ASP A 1 82 ? -2.679 -1.291 13.190 1.00 96.31 82 ASP A O 1
ATOM 602 N N . GLY A 1 83 ? -3.582 -2.511 11.527 1.00 96.38 83 GLY A N 1
ATOM 603 C CA . GLY A 1 83 ? -3.358 -1.533 10.463 1.00 96.38 83 GLY A CA 1
ATOM 604 C C . GLY A 1 83 ? -1.929 -1.525 9.910 1.00 96.38 83 GLY A C 1
ATOM 605 O O . GLY A 1 83 ? -1.562 -0.608 9.173 1.00 96.38 83 GLY A O 1
ATOM 606 N N . THR A 1 84 ? -1.102 -2.506 10.287 1.00 97.75 84 THR A N 1
ATOM 607 C CA . THR A 1 84 ? 0.212 -2.749 9.676 1.00 97.75 84 THR A CA 1
ATOM 608 C C . THR A 1 84 ? 0.112 -3.789 8.561 1.00 97.75 84 THR A C 1
ATOM 610 O O . THR A 1 84 ? -0.964 -4.306 8.266 1.00 97.75 84 THR A O 1
ATOM 613 N N . PHE A 1 85 ? 1.250 -4.122 7.951 1.00 98.69 85 PHE A N 1
ATOM 614 C CA . PHE A 1 85 ? 1.332 -5.197 6.976 1.00 98.69 85 PHE A CA 1
ATOM 615 C C . PHE A 1 85 ? 2.503 -6.134 7.266 1.00 98.69 85 PHE A C 1
ATOM 617 O O . PHE A 1 85 ? 3.489 -5.748 7.897 1.00 98.69 85 PHE A O 1
ATOM 624 N N . THR A 1 86 ? 2.425 -7.362 6.762 1.00 98.62 86 THR A N 1
ATOM 625 C CA . THR A 1 86 ? 3.547 -8.305 6.813 1.00 98.62 86 THR A CA 1
ATOM 626 C C . THR A 1 86 ? 4.714 -7.832 5.951 1.00 98.62 86 THR A C 1
ATOM 628 O O . THR A 1 86 ? 4.519 -7.112 4.976 1.00 98.62 86 THR A O 1
ATOM 631 N N . GLU A 1 87 ? 5.919 -8.346 6.199 1.00 98.06 87 GLU A N 1
ATOM 632 C CA . GLU A 1 87 ? 7.065 -8.101 5.314 1.00 98.06 87 GLU A CA 1
ATOM 633 C C . GLU A 1 87 ? 6.733 -8.376 3.831 1.00 98.06 87 GLU A C 1
ATOM 635 O O . GLU A 1 87 ? 6.096 -9.399 3.539 1.00 98.06 87 GLU A O 1
ATOM 640 N N . PRO A 1 88 ? 7.152 -7.504 2.890 1.00 98.19 88 PRO A N 1
ATOM 641 C CA . PRO A 1 88 ? 6.908 -7.699 1.466 1.00 98.19 88 PRO A CA 1
ATOM 642 C C . PRO A 1 88 ? 7.554 -8.987 0.948 1.00 98.19 88 PRO A C 1
ATOM 644 O O . PRO A 1 88 ? 8.745 -9.232 1.149 1.00 98.19 88 PRO A O 1
ATOM 647 N N . LYS A 1 89 ? 6.780 -9.800 0.228 1.00 97.94 89 LYS A N 1
ATOM 648 C CA . LYS A 1 89 ? 7.230 -11.070 -0.351 1.00 97.94 89 LYS A CA 1
ATOM 649 C C . LYS A 1 89 ? 7.020 -11.082 -1.853 1.00 97.94 89 LYS A C 1
ATOM 651 O O . LYS A 1 89 ? 5.933 -10.780 -2.330 1.00 97.94 89 LYS A O 1
ATOM 656 N N . LEU A 1 90 ? 8.047 -11.484 -2.595 1.00 96.88 90 LEU A N 1
ATOM 657 C CA . LEU A 1 90 ? 7.912 -11.823 -4.009 1.00 96.88 90 LEU A CA 1
ATOM 658 C C . LEU A 1 90 ? 7.092 -13.113 -4.120 1.00 96.88 90 LEU A C 1
ATOM 660 O O . LEU A 1 90 ? 7.526 -14.159 -3.639 1.00 96.88 90 LEU A O 1
ATOM 664 N N . VAL A 1 91 ? 5.905 -13.027 -4.714 1.00 96.75 91 VAL A N 1
ATOM 665 C CA . VAL A 1 91 ? 4.972 -14.161 -4.837 1.00 96.75 91 VAL A CA 1
ATOM 666 C C . VAL A 1 91 ? 4.919 -14.726 -6.251 1.00 96.75 91 VAL A C 1
ATOM 668 O O . VAL A 1 91 ? 4.636 -15.906 -6.429 1.00 96.75 91 VAL A O 1
ATOM 671 N N . ILE A 1 92 ? 5.236 -13.908 -7.257 1.00 94.44 92 ILE A N 1
ATOM 672 C CA . ILE A 1 92 ? 5.350 -14.328 -8.655 1.00 94.44 92 ILE A CA 1
ATOM 673 C C . ILE A 1 92 ? 6.618 -13.707 -9.227 1.00 94.44 92 ILE A C 1
ATOM 675 O O . ILE A 1 92 ? 6.782 -12.489 -9.181 1.00 94.44 92 ILE A O 1
ATOM 679 N N . ASN A 1 93 ? 7.493 -14.533 -9.797 1.00 90.12 93 ASN A N 1
ATOM 680 C CA . ASN A 1 93 ? 8.637 -14.059 -10.573 1.00 90.12 93 ASN A CA 1
ATOM 681 C C . ASN A 1 93 ? 8.155 -13.652 -11.966 1.00 90.12 93 ASN A C 1
ATOM 683 O O . ASN A 1 93 ? 7.463 -14.451 -12.586 1.00 90.12 93 ASN A O 1
ATOM 687 N N . LYS A 1 94 ? 8.581 -12.483 -12.464 1.00 78.75 94 LYS A N 1
ATOM 688 C CA . LYS A 1 94 ? 8.296 -11.998 -13.832 1.00 78.75 94 LYS A CA 1
ATOM 689 C C . LYS A 1 94 ? 6.801 -12.002 -14.193 1.00 78.75 94 LYS A C 1
ATOM 691 O O . LYS A 1 94 ? 6.253 -12.977 -14.693 1.00 78.75 94 LYS A O 1
ATOM 696 N N . PHE A 1 95 ? 6.141 -10.879 -13.921 1.00 77.00 95 PHE A N 1
ATOM 697 C CA . PHE A 1 95 ? 4.742 -10.648 -14.288 1.00 77.00 95 PHE A CA 1
ATOM 698 C C . PHE A 1 95 ? 4.667 -9.723 -15.503 1.00 77.00 95 PHE A C 1
ATOM 700 O O . PHE A 1 95 ? 4.142 -8.614 -15.442 1.00 77.00 95 PHE A O 1
ATOM 707 N N . ASP A 1 96 ? 5.287 -10.153 -16.594 1.00 67.56 96 ASP A N 1
ATOM 708 C CA . ASP A 1 96 ? 5.271 -9.478 -17.880 1.00 67.56 96 ASP A CA 1
ATOM 709 C C . ASP A 1 96 ? 4.684 -10.394 -18.957 1.00 67.56 96 ASP A C 1
ATOM 711 O O . ASP A 1 96 ? 4.839 -11.613 -18.942 1.00 67.56 96 ASP A O 1
ATOM 715 N N . PHE A 1 97 ? 3.989 -9.797 -19.924 1.00 55.44 97 PHE A N 1
ATOM 716 C CA . PHE A 1 97 ? 3.634 -10.491 -21.155 1.00 55.44 97 PHE A CA 1
ATOM 717 C C . PHE A 1 97 ? 4.874 -10.508 -22.047 1.00 55.44 97 PHE A C 1
ATOM 719 O O . PHE A 1 97 ? 4.980 -9.716 -22.985 1.00 55.44 97 PHE A O 1
ATOM 726 N N . ALA A 1 98 ? 5.842 -11.378 -21.766 1.00 53.50 98 ALA A N 1
ATOM 727 C CA . ALA A 1 98 ? 6.808 -11.710 -22.799 1.00 53.50 98 ALA A CA 1
ATOM 728 C C . ALA A 1 98 ? 6.010 -12.307 -23.969 1.00 53.50 98 ALA A C 1
ATOM 730 O O . ALA A 1 98 ? 5.386 -13.360 -23.847 1.00 53.50 98 ALA A O 1
ATOM 731 N N . ALA A 1 99 ? 6.005 -11.630 -25.120 1.00 50.78 99 ALA A N 1
ATOM 732 C CA . ALA A 1 99 ? 5.351 -12.104 -26.343 1.00 50.78 99 ALA A CA 1
ATOM 733 C C . ALA A 1 99 ? 5.973 -13.407 -26.905 1.00 50.78 99 ALA A C 1
ATOM 735 O O . ALA A 1 99 ? 5.606 -13.828 -28.002 1.00 50.78 99 ALA A O 1
ATOM 736 N N . ASP A 1 100 ? 6.892 -14.039 -26.168 1.00 54.34 100 ASP A N 1
ATOM 737 C CA . ASP A 1 100 ? 7.705 -15.171 -26.602 1.00 54.34 100 ASP A CA 1
ATOM 738 C C . ASP A 1 100 ? 7.720 -16.357 -25.618 1.00 54.34 100 ASP A C 1
ATOM 740 O O . ASP A 1 100 ? 8.600 -17.203 -25.687 1.00 54.34 100 ASP A O 1
ATOM 744 N N . ASP A 1 101 ? 6.708 -16.505 -24.755 1.00 53.38 101 ASP A N 1
ATOM 745 C CA . ASP A 1 101 ? 6.499 -17.764 -24.005 1.00 53.38 101 ASP A CA 1
ATOM 746 C C . ASP A 1 101 ? 5.719 -18.818 -24.828 1.00 53.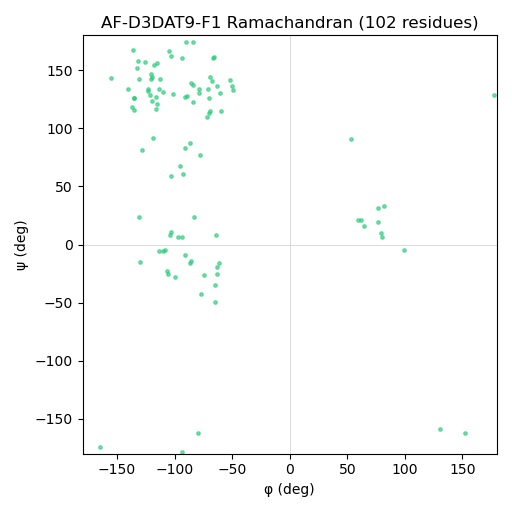38 101 ASP A C 1
ATOM 748 O O . ASP A 1 101 ? 5.110 -19.751 -24.303 1.00 53.38 101 ASP A O 1
ATOM 752 N N . ARG A 1 102 ? 5.759 -18.716 -26.166 1.00 59.72 102 ARG A N 1
ATOM 753 C CA . ARG A 1 102 ? 5.366 -19.803 -27.079 1.00 59.72 102 ARG A CA 1
ATOM 754 C C . ARG A 1 102 ? 6.591 -20.610 -27.513 1.00 59.72 102 ARG A C 1
ATOM 756 O O . ARG A 1 102 ? 6.942 -20.590 -28.691 1.00 59.72 102 ARG A O 1
ATOM 763 N N . GLN A 1 103 ? 7.197 -21.330 -26.568 1.00 43.09 103 GLN A N 1
ATOM 764 C CA . GLN A 1 103 ? 8.009 -22.554 -26.737 1.00 43.09 103 GLN A CA 1
ATOM 765 C C . GLN A 1 103 ? 8.531 -22.963 -25.341 1.00 43.09 103 GLN A C 1
ATOM 767 O O . GLN A 1 103 ? 9.065 -22.116 -24.638 1.00 43.09 103 GLN A O 1
ATOM 772 N N . ALA A 1 104 ? 8.397 -24.193 -24.839 1.00 39.12 104 ALA A N 1
ATOM 773 C CA . ALA A 1 104 ? 8.251 -25.511 -25.459 1.00 39.12 104 ALA A CA 1
ATOM 774 C C . ALA A 1 104 ? 7.277 -26.417 -24.681 1.00 39.12 104 ALA A C 1
ATOM 776 O O . ALA A 1 104 ? 7.094 -26.185 -23.465 1.00 39.12 104 ALA A O 1
#